Protein AF-A0A7S2MKM7-F1 (afdb_monomer)

Solvent-accessible surface area (backbone atoms only — not comparable to full-atom values): 9124 Å² total; per-residue (Å²): 109,72,64,60,54,52,49,50,37,38,76,69,66,76,41,66,64,67,68,48,38,73,75,37,59,89,78,44,53,74,66,56,50,52,48,50,50,25,52,52,50,45,51,54,51,32,54,49,52,59,53,33,70,77,66,75,61,77,85,50,57,70,60,53,52,56,62,46,50,59,31,50,52,50,42,52,76,40,31,91,74,53,57,64,70,62,51,48,54,51,31,52,69,62,67,36,54,72,58,46,46,52,38,27,55,50,30,28,39,67,72,37,76,79,49,60,54,76,48,98,66,68,89,83,38,64,67,44,51,50,39,37,52,58,33,45,60,31,49,51,56,45,50,52,53,52,52,54,51,51,54,52,49,54,65,73,51,57,87,82,125

Organism: NCBI:txid1333877

Nearest PDB structures (foldseek):
  9hcj-assembly1_D0  TM=7.269E-01  e=2.152E-04  Dictyostelium discoideum
  7wkk-assembly1_F  TM=7.994E-01  e=1.399E-02  Xenopus laevis
  7wkk-assembly1_m  TM=6.907E-01  e=6.519E-03  Xenopus laevis
  7wkk-assembly1_f  TM=7.499E-01  e=1.085E-02  Xenopus laevis
  7wkk-assembly1_d  TM=6.923E-01  e=6.124E-02  Xenopus laevis

Foldseek 3Di:
DVLVVVLVCLLVVVDDLVVCCVVCVPSDDPLNSLLSVLSVLLVVLLVVVVVCVVVVDPPCLVVSVVSNVVSLVSCLVVLVPDDLVSVLVSCVSNVVLVSNLVSLVSNLCVLPVPPLLVDDDDPPDPSSVVSVVSSVVSVVSNVVSVVVVVVVVPVVPDPDD

InterPro domains:
  IPR007187 Nucleoporin, Nup133/Nup155-like, C-terminal [PF03177] (8-153)
  IPR042533 Nucleoporin, Nup155-like, C-terminal, subdomain 1 [G3DSA:1.25.40.450] (38-157)

Structure (mmCIF, N/CA/C/O backbone):
data_AF-A0A7S2MKM7-F1
#
_entry.id   AF-A0A7S2MKM7-F1
#
loop_
_atom_site.group_PDB
_atom_site.id
_atom_site.type_symbol
_atom_site.label_atom_id
_atom_site.label_alt_id
_atom_site.label_comp_id
_atom_site.label_asym_id
_atom_site.label_entity_id
_atom_site.label_seq_id
_atom_site.pdbx_PDB_ins_code
_atom_site.Cartn_x
_atom_site.Cartn_y
_atom_site.Cartn_z
_atom_site.occupancy
_atom_site.B_iso_or_equiv
_atom_site.auth_seq_id
_atom_site.auth_comp_id
_atom_site.auth_asym_id
_atom_site.auth_atom_id
_atom_site.pdbx_PDB_model_num
ATOM 1 N N . GLU A 1 1 ? 4.280 -23.757 0.698 1.00 64.75 1 GLU A N 1
ATOM 2 C CA . GLU A 1 1 ? 2.884 -23.712 1.193 1.00 64.75 1 GLU A CA 1
ATOM 3 C C . GLU A 1 1 ? 2.775 -23.264 2.651 1.00 64.75 1 GLU A C 1
ATOM 5 O O . GLU A 1 1 ? 2.222 -22.198 2.879 1.00 64.75 1 GLU A O 1
ATOM 10 N N . ALA A 1 2 ? 3.377 -23.961 3.626 1.00 72.06 2 ALA A N 1
ATOM 11 C CA . ALA A 1 2 ? 3.274 -23.609 5.057 1.00 72.06 2 ALA A CA 1
ATOM 12 C C . ALA A 1 2 ? 3.630 -22.144 5.406 1.00 72.06 2 ALA A C 1
ATOM 14 O O . ALA A 1 2 ? 2.951 -21.515 6.214 1.00 72.06 2 ALA A O 1
ATOM 15 N N . ARG A 1 3 ? 4.654 -21.564 4.758 1.00 70.56 3 ARG A N 1
ATOM 16 C CA . ARG A 1 3 ? 5.029 -20.148 4.945 1.00 70.56 3 ARG A CA 1
ATOM 17 C C . ARG A 1 3 ? 3.925 -19.181 4.500 1.00 70.56 3 ARG A C 1
ATOM 19 O O . ARG A 1 3 ? 3.683 -18.200 5.189 1.00 70.56 3 ARG A O 1
ATOM 26 N N . GLY A 1 4 ? 3.255 -19.469 3.383 1.00 73.06 4 GLY A N 1
ATOM 27 C CA . GLY A 1 4 ? 2.164 -18.635 2.869 1.00 73.06 4 GLY A CA 1
ATOM 28 C C . GLY A 1 4 ? 0.939 -18.677 3.782 1.00 73.06 4 GLY A C 1
ATOM 29 O O . GLY A 1 4 ? 0.383 -17.633 4.107 1.00 73.06 4 GLY A O 1
ATOM 30 N N . VAL A 1 5 ? 0.591 -19.865 4.287 1.00 79.44 5 VAL A N 1
ATOM 31 C CA . VAL A 1 5 ? -0.497 -20.036 5.264 1.00 79.44 5 VAL A CA 1
ATOM 32 C C . VAL A 1 5 ? -0.197 -19.279 6.558 1.00 79.44 5 VAL A C 1
ATOM 34 O O . VAL A 1 5 ? -1.041 -18.535 7.046 1.00 79.44 5 VAL A O 1
ATOM 37 N N . LEU A 1 6 ? 1.021 -19.394 7.098 1.00 74.56 6 LEU A N 1
ATOM 38 C CA . LEU A 1 6 ? 1.391 -18.654 8.306 1.00 74.56 6 LEU A CA 1
ATOM 39 C C . LEU A 1 6 ? 1.379 -17.135 8.083 1.00 74.56 6 LEU A C 1
ATOM 41 O O . LEU A 1 6 ? 0.913 -16.409 8.954 1.00 74.56 6 LEU A O 1
ATOM 45 N N . GLN A 1 7 ? 1.818 -16.648 6.917 1.00 72.50 7 GLN A N 1
ATOM 46 C CA . GLN A 1 7 ? 1.705 -15.226 6.570 1.00 72.50 7 GLN A CA 1
ATOM 47 C C . GLN A 1 7 ? 0.246 -14.761 6.536 1.00 72.50 7 GLN A C 1
ATOM 49 O O . GLN A 1 7 ? -0.054 -13.693 7.059 1.00 72.50 7 GLN A O 1
ATOM 54 N N . GLN A 1 8 ? -0.670 -15.556 5.977 1.00 75.38 8 GLN A N 1
ATOM 55 C CA . GLN A 1 8 ? -2.101 -15.238 5.987 1.00 75.38 8 GLN A CA 1
ATOM 56 C C . GLN A 1 8 ? -2.676 -15.212 7.409 1.00 75.38 8 GLN A C 1
ATOM 58 O O . GLN A 1 8 ? -3.386 -14.273 7.761 1.00 75.38 8 GLN A O 1
ATOM 63 N N . LEU A 1 9 ? -2.321 -16.186 8.252 1.00 78.19 9 LEU A N 1
ATOM 64 C CA . LEU A 1 9 ? -2.764 -16.235 9.650 1.00 78.19 9 LEU A CA 1
ATOM 65 C C . LEU A 1 9 ? -2.236 -15.052 10.474 1.00 78.19 9 LEU A C 1
ATOM 67 O O . LEU A 1 9 ? -2.956 -14.515 11.313 1.00 78.19 9 LEU A O 1
ATOM 71 N N . MET A 1 10 ? -1.002 -14.616 10.215 1.00 74.56 10 MET A N 1
ATOM 72 C CA . MET A 1 10 ? -0.434 -13.415 10.830 1.00 74.56 10 MET A CA 1
ATOM 73 C C . MET A 1 10 ? -1.148 -12.150 10.350 1.00 74.56 10 MET A C 1
ATOM 75 O O . MET A 1 10 ? -1.560 -11.334 11.170 1.00 74.56 10 MET A O 1
ATOM 79 N N . ARG A 1 11 ? -1.364 -11.995 9.036 1.00 68.81 11 ARG A N 1
ATOM 80 C CA . ARG A 1 11 ? -2.117 -10.861 8.466 1.00 68.81 11 ARG A CA 1
ATOM 81 C C . ARG A 1 11 ? -3.533 -10.766 9.042 1.00 68.81 11 ARG A C 1
ATOM 83 O O . ARG A 1 11 ? -3.997 -9.659 9.312 1.00 68.81 11 ARG A O 1
ATOM 90 N N . GLY A 1 12 ? -4.172 -11.914 9.279 1.00 69.31 12 GLY A N 1
ATOM 91 C CA . GLY A 1 12 ? -5.483 -12.031 9.919 1.00 69.31 12 GLY A CA 1
ATOM 92 C C . GLY A 1 12 ? -5.485 -11.870 11.444 1.00 69.31 12 GLY A C 1
ATOM 93 O O . GLY A 1 12 ? -6.540 -12.004 12.051 1.00 69.31 12 GLY A O 1
ATOM 94 N N . GLY A 1 13 ? -4.334 -11.619 12.082 1.00 68.19 13 GLY A N 1
ATOM 95 C CA . GLY A 1 13 ? -4.236 -11.431 13.535 1.00 68.19 13 GLY A CA 1
ATOM 96 C C . GLY A 1 13 ? -4.476 -12.699 14.364 1.00 68.19 13 GLY A C 1
ATOM 97 O O . GLY A 1 13 ? -4.623 -12.616 15.580 1.00 68.19 13 GLY A O 1
ATOM 98 N N . VAL A 1 14 ? -4.500 -13.877 13.732 1.00 77.06 14 VAL A N 1
ATOM 99 C CA . VAL A 1 14 ? -4.733 -15.171 14.401 1.00 77.06 14 VAL A CA 1
ATOM 100 C C . VAL A 1 14 ? -3.503 -15.604 15.201 1.00 77.06 14 VAL A C 1
ATOM 102 O O . VAL A 1 14 ? -3.614 -16.309 16.203 1.00 77.06 14 VAL A O 1
ATOM 105 N N . VAL A 1 15 ? -2.312 -15.181 14.767 1.00 75.12 15 VAL A N 1
ATOM 106 C CA . VAL A 1 15 ? -1.040 -15.539 15.399 1.00 75.12 15 VAL A CA 1
ATOM 107 C C . VAL A 1 15 ? -0.228 -14.284 15.687 1.00 75.12 15 VAL A C 1
ATOM 109 O O . VAL A 1 15 ? 0.064 -13.506 14.782 1.00 75.12 15 VAL A O 1
ATOM 112 N N . ALA A 1 16 ? 0.195 -14.122 16.943 1.00 75.19 16 ALA A N 1
ATOM 113 C CA . ALA A 1 16 ? 1.054 -13.018 17.352 1.00 75.19 16 ALA A CA 1
ATOM 114 C C . ALA A 1 16 ? 2.438 -13.115 16.682 1.00 75.19 16 ALA A C 1
ATOM 116 O O . ALA A 1 16 ? 3.146 -14.122 16.813 1.00 75.19 16 ALA A O 1
ATOM 117 N N . CYS A 1 17 ? 2.838 -12.047 15.990 1.00 75.75 17 CYS A N 1
ATOM 118 C CA . CYS A 1 17 ? 4.012 -12.048 15.124 1.00 75.75 17 CYS A CA 1
ATOM 119 C C . CYS A 1 17 ? 5.343 -12.217 15.884 1.00 75.75 17 CYS A C 1
ATOM 121 O O . CYS A 1 17 ? 6.183 -13.029 15.490 1.00 75.75 17 CYS A O 1
ATOM 123 N N . GLN A 1 18 ? 5.522 -11.523 17.015 1.00 79.00 18 GLN A N 1
ATOM 124 C CA . GLN A 1 18 ? 6.742 -11.617 17.832 1.00 79.00 18 GLN A CA 1
ATOM 125 C C . GLN A 1 18 ? 6.976 -13.022 18.428 1.00 79.00 18 GLN A C 1
ATOM 127 O O . GLN A 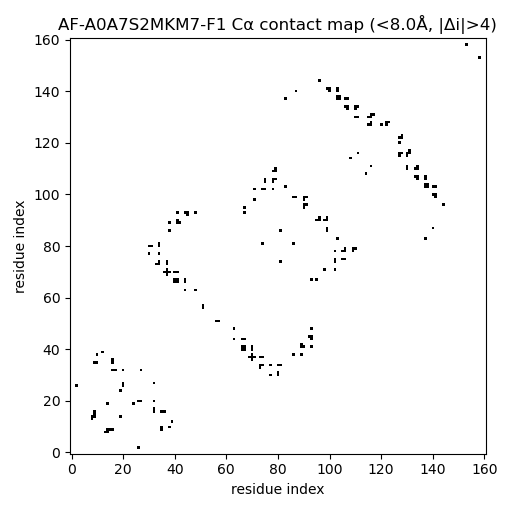1 18 ? 8.062 -13.573 18.221 1.00 79.00 18 GLN A O 1
ATOM 132 N N . PRO A 1 19 ? 5.999 -13.650 19.118 1.00 80.81 19 PRO A N 1
ATOM 133 C CA . PRO A 1 19 ? 6.164 -15.008 19.637 1.00 80.81 19 PRO A CA 1
ATOM 134 C C . PRO A 1 19 ? 6.433 -16.049 18.547 1.00 80.81 19 PRO A C 1
ATOM 136 O O . PRO A 1 19 ? 7.212 -16.978 18.766 1.00 80.81 19 PRO A O 1
ATOM 139 N N . LEU A 1 20 ? 5.813 -15.899 17.372 1.00 78.25 20 LEU A N 1
ATOM 140 C CA . LEU A 1 20 ? 6.028 -16.813 16.253 1.00 78.25 20 LEU A CA 1
ATOM 141 C C . LEU A 1 20 ? 7.441 -16.678 15.679 1.00 78.25 20 LEU A C 1
ATOM 143 O O . LEU A 1 20 ? 8.110 -17.688 15.474 1.00 78.25 20 LEU A O 1
ATOM 147 N N . HIS A 1 21 ? 7.928 -15.451 15.477 1.00 81.06 21 HIS A N 1
ATOM 148 C CA . HIS A 1 21 ? 9.302 -15.217 15.029 1.00 81.06 21 HIS A CA 1
ATOM 149 C C . HIS A 1 21 ? 10.327 -15.743 16.047 1.00 81.06 21 HIS A C 1
ATOM 151 O O . HIS A 1 21 ? 11.300 -16.384 15.657 1.00 81.06 21 HIS A O 1
ATOM 157 N N . ALA A 1 22 ? 10.090 -15.550 17.351 1.00 80.88 22 ALA A N 1
ATOM 158 C CA . ALA A 1 22 ? 10.967 -16.065 18.405 1.00 80.88 22 ALA A CA 1
ATOM 159 C C . ALA A 1 22 ? 11.065 -17.602 18.400 1.00 80.88 22 ALA A C 1
ATOM 161 O O . ALA A 1 22 ? 12.141 -18.155 18.621 1.00 80.88 22 ALA A O 1
ATOM 162 N N . LYS A 1 23 ? 9.957 -18.300 18.114 1.00 81.19 23 LYS A N 1
ATOM 163 C CA . LYS A 1 23 ? 9.917 -19.770 18.036 1.00 81.19 23 LYS A CA 1
ATOM 164 C C . LYS A 1 23 ? 10.391 -20.317 16.688 1.00 81.19 23 LYS A C 1
ATOM 166 O O . LYS A 1 23 ? 10.851 -21.455 16.619 1.00 81.19 23 LYS A O 1
ATOM 171 N N . CYS A 1 24 ? 10.269 -19.540 15.614 1.00 77.00 24 CYS A N 1
ATOM 172 C CA . CYS A 1 24 ? 10.551 -19.985 14.251 1.00 77.00 24 CYS A CA 1
ATOM 173 C C . CYS A 1 24 ? 11.320 -18.931 13.423 1.00 77.00 24 CYS A C 1
ATOM 175 O O . CYS A 1 24 ? 10.835 -18.508 12.368 1.00 77.00 24 CYS A O 1
ATOM 177 N N . PRO A 1 25 ? 12.555 -18.557 13.813 1.00 76.31 25 PRO A N 1
ATOM 178 C CA . PRO A 1 25 ? 13.312 -17.475 13.166 1.00 76.31 25 PRO A CA 1
ATOM 179 C C . PRO A 1 25 ? 13.757 -17.798 11.730 1.00 76.31 25 PRO A C 1
ATOM 181 O O . PRO A 1 25 ? 14.176 -16.920 10.989 1.00 76.31 25 PRO A O 1
ATOM 184 N N . ARG A 1 26 ? 13.678 -19.067 11.308 1.00 80.12 26 ARG A N 1
ATOM 185 C CA . ARG A 1 26 ? 13.988 -19.480 9.927 1.00 80.12 26 ARG A CA 1
ATOM 186 C C . ARG A 1 26 ? 12.811 -19.298 8.963 1.00 80.12 26 ARG A C 1
ATOM 188 O O . ARG A 1 26 ? 13.020 -19.336 7.755 1.00 80.12 26 ARG A O 1
ATOM 195 N N . LEU A 1 27 ? 11.586 -19.139 9.473 1.00 75.50 27 LEU A N 1
ATOM 196 C CA . LEU A 1 27 ? 10.381 -19.002 8.642 1.00 75.50 27 LEU A CA 1
ATOM 197 C C . LEU A 1 27 ? 10.124 -17.552 8.211 1.00 75.50 27 LEU A C 1
ATOM 199 O O . LEU A 1 27 ? 9.527 -17.323 7.155 1.00 75.50 27 LEU A O 1
ATOM 203 N N . PHE A 1 28 ? 10.603 -16.590 9.000 1.00 77.31 28 PHE A N 1
ATOM 204 C CA . PHE A 1 28 ? 10.389 -15.161 8.800 1.00 77.31 28 PHE A CA 1
ATOM 205 C C . PHE A 1 28 ? 11.700 -14.408 8.967 1.00 77.31 28 PHE A C 1
ATOM 207 O O . PHE A 1 28 ? 12.440 -14.654 9.912 1.00 77.31 28 PHE A O 1
ATOM 214 N N . SER A 1 29 ? 11.980 -13.485 8.052 1.00 84.88 29 SER A N 1
ATOM 215 C CA . SER A 1 29 ? 13.095 -12.554 8.208 1.00 84.88 29 SER A CA 1
ATOM 216 C C . SE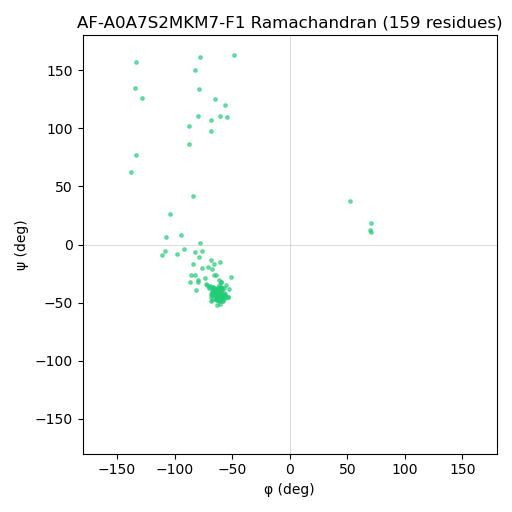R A 1 29 ? 12.735 -11.427 9.182 1.00 84.88 29 SER A C 1
ATOM 218 O O . SER A 1 29 ? 11.558 -11.135 9.391 1.00 84.88 29 SER A O 1
ATOM 220 N N . ALA A 1 30 ? 13.744 -10.730 9.715 1.00 87.12 30 ALA A N 1
ATOM 221 C CA . ALA A 1 30 ? 13.528 -9.528 10.527 1.00 87.12 30 ALA A CA 1
ATOM 222 C C . ALA A 1 30 ? 12.691 -8.467 9.785 1.00 87.12 30 ALA A C 1
ATOM 224 O O . ALA A 1 30 ? 11.845 -7.811 10.382 1.00 87.12 30 ALA A O 1
ATOM 225 N N . VAL A 1 31 ? 12.856 -8.365 8.462 1.00 89.75 31 VAL A N 1
ATOM 226 C CA . VAL A 1 31 ? 12.049 -7.470 7.621 1.00 89.75 31 VAL A CA 1
ATOM 227 C C . VAL A 1 31 ? 10.580 -7.902 7.572 1.00 89.75 31 VAL A C 1
ATOM 229 O O . VAL A 1 31 ? 9.700 -7.050 7.646 1.00 89.75 31 VAL A O 1
ATOM 232 N N . ASP A 1 32 ? 10.300 -9.208 7.490 1.00 85.88 32 ASP A N 1
ATOM 233 C CA . ASP A 1 32 ? 8.920 -9.718 7.504 1.00 85.88 32 ASP A CA 1
ATOM 234 C C . ASP A 1 32 ? 8.228 -9.373 8.837 1.00 85.88 32 ASP A C 1
ATOM 236 O O . ASP A 1 32 ? 7.058 -8.994 8.849 1.00 85.88 32 ASP A O 1
ATOM 240 N N . LEU A 1 33 ? 8.969 -9.452 9.950 1.00 87.50 33 LEU A N 1
ATOM 241 C CA . LEU A 1 33 ? 8.505 -9.049 11.281 1.00 87.50 33 LEU A CA 1
ATOM 242 C C . LEU A 1 33 ? 8.226 -7.538 11.357 1.00 87.50 33 LEU A C 1
ATOM 244 O O . LEU A 1 33 ? 7.166 -7.147 11.836 1.00 87.50 33 LEU A O 1
ATOM 248 N N . GLU A 1 34 ? 9.133 -6.689 10.869 1.00 92.00 34 GLU A N 1
ATOM 249 C CA . GLU A 1 34 ? 8.950 -5.229 10.876 1.00 92.00 34 GLU A CA 1
ATOM 250 C C . GLU A 1 34 ? 7.747 -4.783 10.029 1.00 92.00 34 GLU A C 1
ATOM 252 O O . GLU A 1 34 ? 6.964 -3.934 10.460 1.00 92.00 34 GLU A O 1
ATOM 257 N N . VAL A 1 35 ? 7.565 -5.371 8.841 1.00 91.94 35 VAL A N 1
ATOM 258 C CA . VAL A 1 35 ? 6.407 -5.088 7.975 1.00 91.94 35 VAL A CA 1
ATOM 259 C C . VAL A 1 35 ? 5.108 -5.520 8.656 1.00 91.94 35 VAL A C 1
ATOM 261 O O . VAL A 1 35 ? 4.140 -4.760 8.675 1.00 91.94 35 VAL A O 1
ATOM 264 N N . GLN A 1 36 ? 5.087 -6.705 9.267 1.00 88.81 36 GLN A N 1
ATOM 265 C CA . GLN A 1 36 ? 3.907 -7.187 9.979 1.00 88.81 36 GLN A CA 1
ATOM 266 C C . GLN A 1 36 ? 3.566 -6.309 11.194 1.00 88.81 36 GLN A C 1
ATOM 268 O O . GLN A 1 36 ? 2.404 -5.965 11.392 1.00 88.81 36 GLN A O 1
ATOM 273 N N . GLN A 1 37 ? 4.563 -5.877 11.969 1.00 90.44 37 GLN A N 1
ATOM 274 C CA . GLN A 1 37 ? 4.360 -4.946 13.085 1.00 90.44 37 GLN A CA 1
ATOM 275 C C . GLN A 1 37 ? 3.803 -3.596 12.616 1.00 90.44 37 GLN A C 1
ATOM 277 O O . GLN A 1 37 ? 2.947 -3.015 13.283 1.00 90.44 37 GLN A O 1
ATOM 282 N N . ALA A 1 38 ? 4.241 -3.098 11.454 1.00 93.62 38 ALA A N 1
ATOM 283 C CA . ALA A 1 38 ? 3.664 -1.894 10.863 1.00 93.62 38 ALA A CA 1
ATOM 284 C C . ALA A 1 38 ? 2.173 -2.091 10.529 1.00 93.62 38 ALA A C 1
ATOM 286 O O . ALA A 1 38 ? 1.354 -1.218 10.817 1.00 93.62 38 ALA A O 1
ATOM 287 N N . TYR A 1 39 ? 1.793 -3.250 9.989 1.00 92.69 39 TYR A N 1
ATOM 288 C CA . TYR A 1 39 ? 0.391 -3.580 9.723 1.00 92.69 39 TYR A CA 1
ATOM 289 C C . TYR A 1 39 ? -0.461 -3.731 10.985 1.00 92.69 39 TYR A C 1
ATOM 291 O O . TYR A 1 39 ? -1.609 -3.279 10.988 1.00 92.69 39 TYR A O 1
ATOM 299 N N . GLU A 1 40 ? 0.078 -4.323 12.049 1.00 90.12 40 GLU A N 1
ATOM 300 C CA . GLU A 1 40 ? -0.583 -4.415 13.358 1.00 90.12 40 GLU A CA 1
ATOM 301 C C . GLU A 1 40 ? -0.802 -3.023 13.970 1.00 90.12 40 GLU A C 1
ATOM 303 O O . GLU A 1 40 ? -1.891 -2.722 14.458 1.00 90.12 40 GLU A O 1
ATOM 308 N N . ALA A 1 41 ? 0.189 -2.134 13.867 1.00 91.25 41 ALA A N 1
ATOM 309 C CA . ALA A 1 41 ? 0.062 -0.754 14.321 1.00 91.25 41 ALA A CA 1
ATOM 310 C C . ALA A 1 41 ? -1.017 0.022 13.542 1.00 91.25 41 ALA A C 1
ATOM 312 O O . ALA A 1 41 ? -1.814 0.734 14.151 1.00 91.25 41 ALA A O 1
ATOM 313 N N . LEU A 1 42 ? -1.101 -0.149 12.215 1.00 92.38 42 LEU A N 1
ATOM 314 C CA . LEU A 1 42 ? -2.179 0.445 11.410 1.00 92.38 42 LEU A CA 1
ATOM 315 C C . LEU A 1 42 ? -3.562 -0.098 11.807 1.00 92.38 42 LEU A C 1
ATOM 317 O O . LEU A 1 42 ? -4.508 0.679 11.901 1.00 92.38 42 LEU A O 1
ATOM 321 N N . ALA A 1 43 ? -3.678 -1.396 12.103 1.00 90.81 43 ALA A N 1
ATOM 322 C CA . ALA A 1 43 ? -4.930 -1.983 12.583 1.00 90.81 43 ALA A CA 1
ATOM 323 C C . ALA A 1 43 ? -5.351 -1.418 13.955 1.00 90.81 43 ALA A C 1
ATOM 325 O O . ALA A 1 43 ? -6.525 -1.127 14.171 1.00 90.81 43 ALA A O 1
ATOM 326 N N . ALA A 1 44 ? -4.400 -1.188 14.867 1.00 89.19 44 ALA A N 1
ATOM 327 C CA . ALA A 1 44 ? -4.674 -0.555 16.159 1.00 89.19 44 ALA A CA 1
ATOM 328 C C . ALA A 1 44 ? -5.141 0.907 16.015 1.00 89.19 44 ALA A C 1
ATOM 330 O O . ALA A 1 44 ? -6.042 1.354 16.732 1.00 89.19 44 ALA A O 1
ATOM 331 N N . VAL A 1 45 ? -4.562 1.651 15.065 1.00 90.56 45 VAL A N 1
ATOM 332 C CA . VAL A 1 45 ? -5.024 3.004 14.716 1.00 90.56 45 VAL A CA 1
ATOM 333 C C . VAL A 1 45 ? -6.443 2.965 14.156 1.00 90.56 45 VAL A C 1
ATOM 335 O O . VAL A 1 45 ? -7.276 3.763 14.580 1.00 90.56 45 VAL A O 1
ATOM 338 N N . GLN A 1 46 ? -6.740 2.027 13.254 1.00 90.31 46 GLN A N 1
ATOM 339 C CA . GLN A 1 46 ? -8.084 1.851 12.704 1.00 90.31 46 GLN A CA 1
ATOM 340 C C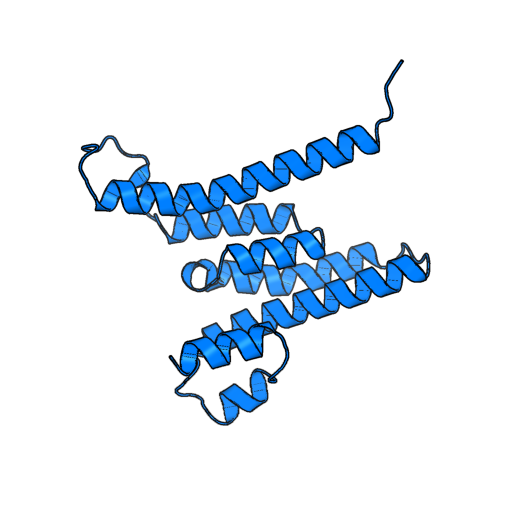 . GLN A 1 46 ? -9.109 1.563 13.809 1.00 90.31 46 GLN A C 1
ATOM 342 O O . GLN A 1 46 ? -10.115 2.258 13.900 1.00 90.31 46 GLN A O 1
ATOM 347 N N . ALA A 1 47 ? -8.814 0.626 14.714 1.00 88.56 47 ALA A N 1
ATOM 348 C CA . ALA A 1 47 ? -9.694 0.319 15.842 1.00 88.56 47 ALA A CA 1
ATOM 349 C C . ALA A 1 47 ? -9.931 1.541 16.753 1.00 88.56 47 ALA A C 1
ATOM 351 O O . ALA A 1 47 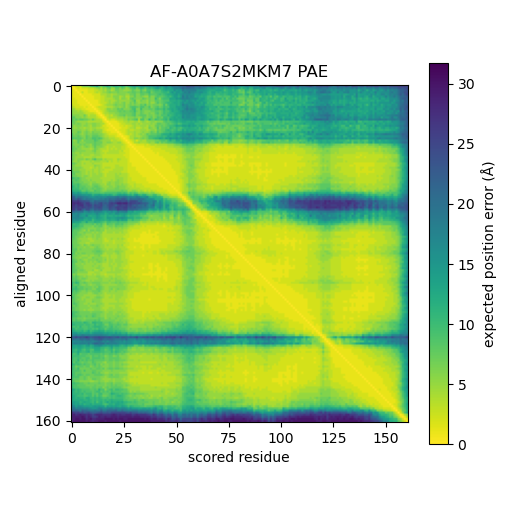? -11.040 1.752 17.244 1.00 88.56 47 ALA A O 1
ATOM 352 N N . SER A 1 48 ? -8.906 2.379 16.943 1.00 87.31 48 SER A N 1
ATOM 353 C CA . SER A 1 48 ? -9.021 3.629 17.706 1.00 87.31 48 SER A CA 1
ATOM 354 C C . SER A 1 48 ? -9.906 4.662 16.995 1.00 87.31 48 SER A C 1
ATOM 356 O O . SER A 1 48 ? -10.710 5.328 17.644 1.00 87.31 48 SER A O 1
ATOM 358 N N . LEU A 1 49 ? -9.792 4.783 15.667 1.00 85.31 49 LEU A N 1
ATOM 359 C CA . LEU A 1 49 ? -10.650 5.646 14.845 1.00 85.31 49 LEU A CA 1
ATOM 360 C C . LEU A 1 49 ? -12.115 5.203 14.898 1.00 85.31 49 LEU A C 1
ATOM 362 O O . LEU A 1 49 ? -13.002 6.040 15.065 1.00 85.31 49 LEU A O 1
ATOM 366 N N . ASP A 1 50 ? -12.368 3.900 14.790 1.00 85.69 50 ASP A N 1
ATOM 367 C CA . ASP A 1 50 ? -13.719 3.341 14.837 1.00 85.69 50 ASP A CA 1
ATOM 368 C C . ASP A 1 50 ? -14.362 3.547 16.218 1.00 85.69 50 ASP A C 1
ATOM 370 O O . ASP A 1 50 ? -15.523 3.950 16.305 1.00 85.69 50 ASP A O 1
ATOM 374 N N . ALA A 1 51 ? -13.590 3.394 17.300 1.00 83.44 51 ALA A N 1
ATOM 375 C CA . ALA A 1 51 ? -14.044 3.716 18.653 1.00 83.44 51 ALA A CA 1
ATOM 376 C C . ALA A 1 51 ? -14.335 5.221 18.837 1.00 83.44 51 ALA A C 1
ATOM 378 O O . ALA A 1 51 ? -15.352 5.593 19.428 1.00 83.44 51 ALA A O 1
ATOM 379 N N . ALA A 1 52 ? -13.484 6.102 18.299 1.00 78.56 52 ALA A N 1
ATOM 380 C CA . ALA A 1 52 ? -13.652 7.553 18.405 1.00 78.56 52 ALA A CA 1
ATOM 381 C C . ALA A 1 52 ? -14.885 8.067 17.640 1.00 78.56 52 ALA A C 1
ATOM 383 O O . ALA A 1 52 ? -15.586 8.956 18.132 1.00 78.56 52 ALA A O 1
ATOM 384 N N . ARG A 1 53 ? -15.202 7.474 16.478 1.00 73.19 53 ARG A N 1
ATOM 385 C CA . ARG A 1 53 ? -16.419 7.782 15.702 1.00 73.19 53 ARG A CA 1
ATOM 386 C C . ARG A 1 53 ? -17.703 7.518 16.491 1.00 73.19 53 ARG A C 1
ATOM 388 O O . ARG A 1 53 ? -18.668 8.255 16.318 1.00 73.19 53 ARG A O 1
ATOM 395 N N . GLY A 1 54 ? -17.702 6.528 17.384 1.00 65.56 54 GLY A N 1
ATOM 396 C CA . GLY A 1 54 ? -18.823 6.255 18.289 1.00 65.56 54 GLY A CA 1
ATOM 397 C C . GLY A 1 54 ? -18.938 7.224 19.473 1.00 65.56 54 GLY A C 1
ATOM 398 O O . GLY A 1 54 ? -20.010 7.336 20.059 1.00 65.56 54 GLY A O 1
ATOM 399 N N . SER A 1 55 ? -17.860 7.936 19.823 1.00 66.94 55 SER A N 1
ATOM 400 C CA . SER A 1 55 ? -17.777 8.772 21.033 1.00 66.94 55 SER A CA 1
ATOM 401 C C . SER A 1 55 ? -17.788 10.288 20.768 1.00 66.94 55 SER A C 1
ATOM 403 O O . SER A 1 55 ? -17.792 11.061 21.725 1.00 66.94 55 SER A O 1
ATOM 405 N N . GLY A 1 56 ? -17.761 10.741 19.508 1.00 57.22 56 GLY A N 1
ATOM 406 C CA . GLY A 1 56 ? -17.846 12.167 19.144 1.00 57.22 56 GLY A CA 1
ATOM 407 C C . GLY A 1 56 ? -16.615 13.026 19.487 1.00 57.22 56 GLY A C 1
ATOM 408 O O . GLY A 1 56 ? -16.677 14.251 19.385 1.00 57.22 56 GLY A O 1
ATOM 409 N N . ALA A 1 57 ? -15.489 12.424 19.882 1.00 58.56 57 ALA A N 1
ATOM 410 C CA . ALA A 1 57 ? -14.277 13.145 20.272 1.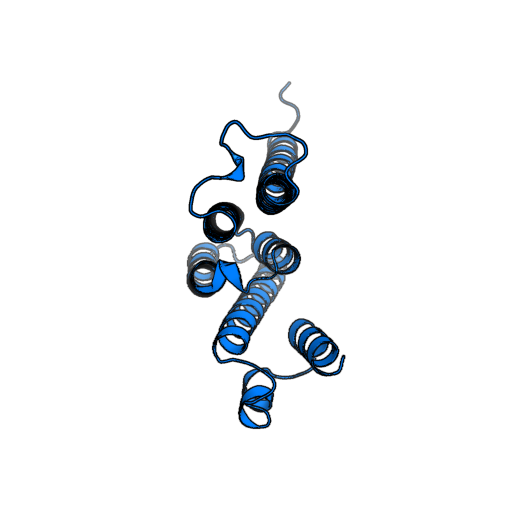00 58.56 57 ALA A CA 1
ATOM 411 C C . ALA A 1 57 ? -13.378 13.453 19.054 1.00 58.56 57 ALA A C 1
ATOM 413 O O . ALA A 1 57 ? -12.643 12.597 18.567 1.00 58.56 57 ALA A O 1
ATOM 414 N N . PHE A 1 58 ? -13.416 14.697 18.565 1.00 56.19 58 PHE A N 1
ATOM 415 C CA . PHE A 1 58 ? -12.627 15.173 17.412 1.00 56.19 58 PHE A CA 1
ATOM 416 C C . PHE A 1 58 ? -11.148 15.495 17.728 1.00 56.19 58 PHE A C 1
ATOM 418 O O . PHE A 1 58 ? -10.351 15.717 16.815 1.00 56.19 58 PHE A O 1
ATOM 425 N N . SER A 1 59 ? -10.752 15.529 19.004 1.00 55.56 59 SER A N 1
ATOM 426 C CA . SER A 1 59 ? -9.436 16.007 19.465 1.00 55.56 59 SER A CA 1
ATOM 427 C C . SER A 1 59 ? -8.261 15.038 19.242 1.00 55.56 59 SER A C 1
ATOM 429 O O . SER A 1 59 ? -7.114 15.432 19.443 1.00 55.56 59 SER A O 1
ATOM 431 N N . ASP A 1 60 ? -8.495 13.809 18.771 1.00 64.06 60 ASP A N 1
ATOM 432 C CA . ASP A 1 60 ? -7.445 12.783 18.608 1.00 64.06 60 ASP A CA 1
ATOM 433 C C . ASP A 1 60 ? -6.772 12.762 17.214 1.00 64.06 60 ASP A C 1
ATOM 435 O O . ASP A 1 60 ? -5.799 12.042 17.000 1.00 64.06 60 ASP A O 1
ATOM 439 N N . LEU A 1 61 ? -7.215 13.579 16.252 1.00 64.75 61 LEU A N 1
ATOM 440 C CA . LEU A 1 61 ? -6.778 13.500 14.844 1.00 64.75 61 LEU A CA 1
ATOM 441 C C . LEU A 1 61 ? -5.267 13.728 14.629 1.00 64.75 61 LEU A C 1
ATOM 443 O O . LEU A 1 61 ? -4.629 13.014 13.852 1.00 64.75 61 LEU A O 1
ATOM 447 N N . ALA A 1 62 ? -4.661 14.682 15.344 1.00 67.56 62 ALA A N 1
ATOM 448 C CA . ALA A 1 62 ? -3.221 14.954 15.244 1.00 67.56 62 ALA A CA 1
ATOM 449 C C . ALA A 1 62 ? -2.369 13.823 15.852 1.00 67.56 62 ALA A C 1
ATOM 451 O O . ALA A 1 62 ? -1.332 13.444 15.301 1.00 67.56 62 ALA A O 1
ATOM 452 N N . ARG A 1 63 ? -2.834 13.239 16.962 1.00 71.88 63 ARG A N 1
ATOM 453 C CA . ARG A 1 63 ? -2.189 12.100 17.623 1.00 71.88 63 ARG A CA 1
ATOM 454 C C . ARG A 1 63 ? -2.293 10.841 16.765 1.00 71.88 63 ARG A C 1
ATOM 456 O O . ARG A 1 63 ? -1.297 10.146 16.584 1.00 71.88 63 ARG A O 1
ATOM 463 N N . LEU A 1 64 ? -3.458 10.595 16.172 1.00 73.31 64 LEU A N 1
ATOM 464 C CA . LEU A 1 64 ? -3.680 9.496 15.233 1.00 73.31 64 LEU A CA 1
ATOM 465 C C . LEU A 1 64 ? -2.819 9.648 13.972 1.00 73.31 64 LEU A C 1
ATOM 467 O O . LEU A 1 64 ? -2.204 8.678 13.539 1.00 73.31 64 LEU A O 1
ATOM 471 N N . SER A 1 65 ? -2.661 10.870 13.450 1.00 76.81 65 SER A N 1
ATOM 472 C CA . SER A 1 65 ? -1.734 11.151 12.345 1.00 76.81 65 SER A CA 1
ATOM 473 C C . SER A 1 65 ? -0.294 10.751 12.687 1.00 76.81 65 SER A C 1
ATOM 475 O O . SER A 1 65 ? 0.358 10.064 11.900 1.00 76.81 65 SER A O 1
ATOM 477 N N . HIS A 1 66 ? 0.193 11.083 13.890 1.00 81.31 66 HIS A N 1
ATOM 478 C CA . HIS A 1 66 ? 1.526 10.668 14.340 1.00 81.31 66 HIS A CA 1
ATOM 479 C C . HIS A 1 66 ? 1.661 9.140 14.461 1.00 81.31 66 HIS A C 1
ATOM 481 O O . HIS A 1 66 ? 2.694 8.581 14.085 1.00 81.31 66 HIS A O 1
ATOM 487 N N . LEU A 1 67 ? 0.622 8.448 14.942 1.00 86.50 67 LEU A N 1
ATOM 488 C CA . LEU A 1 67 ? 0.620 6.985 15.063 1.00 86.50 67 LEU A CA 1
ATOM 489 C C . LEU A 1 67 ? 0.702 6.270 13.706 1.00 86.50 67 LEU A C 1
ATOM 491 O O . LEU A 1 67 ? 1.243 5.172 13.640 1.00 86.50 67 LEU A O 1
ATOM 495 N N . VAL A 1 68 ? 0.240 6.901 12.623 1.00 91.31 68 VAL A N 1
ATOM 496 C CA . VAL A 1 68 ? 0.353 6.375 11.251 1.00 91.31 68 VAL A CA 1
ATOM 497 C C . VAL A 1 68 ? 1.743 6.604 10.642 1.00 91.31 68 VAL A C 1
ATOM 499 O O . VAL A 1 68 ? 2.202 5.791 9.837 1.00 91.31 68 VAL A O 1
ATOM 502 N N . GLN A 1 69 ? 2.445 7.680 11.019 1.00 92.00 69 GLN A N 1
ATOM 503 C CA . GLN A 1 69 ? 3.729 8.049 10.400 1.00 92.00 69 GLN A CA 1
ATOM 504 C C . GLN A 1 69 ? 4.809 6.978 10.573 1.00 92.00 69 GLN A C 1
ATOM 506 O O . GLN A 1 69 ? 5.554 6.695 9.635 1.00 92.00 69 GLN A O 1
ATOM 511 N N . GLN A 1 70 ? 4.921 6.387 11.763 1.00 92.50 70 GLN A N 1
ATOM 512 C CA . GLN A 1 70 ? 5.969 5.404 12.028 1.00 92.50 70 GLN A CA 1
ATOM 513 C C . GLN A 1 70 ? 5.759 4.091 11.245 1.00 92.50 70 GLN A C 1
ATOM 515 O O . GLN A 1 70 ? 6.700 3.669 10.570 1.00 92.50 70 GLN A O 1
ATOM 520 N N . PRO A 1 71 ? 4.558 3.477 11.240 1.00 94.25 71 PRO A N 1
ATOM 521 C CA . PRO A 1 71 ? 4.248 2.355 10.355 1.00 94.25 71 PRO A CA 1
ATOM 522 C C . PRO A 1 71 ? 4.516 2.666 8.884 1.00 94.25 71 PRO A C 1
ATOM 524 O O . PRO A 1 71 ? 5.158 1.872 8.200 1.00 94.25 71 PRO A O 1
ATOM 527 N N . LEU A 1 72 ? 4.099 3.843 8.408 1.00 95.62 72 LEU A N 1
ATOM 528 C CA . LEU A 1 72 ? 4.311 4.255 7.023 1.00 95.62 72 LEU A CA 1
ATOM 529 C C . LEU A 1 72 ? 5.802 4.296 6.655 1.00 95.62 72 LEU A C 1
ATOM 531 O O . LEU A 1 72 ? 6.196 3.726 5.641 1.00 95.62 72 LEU A O 1
ATOM 535 N N . ARG A 1 73 ? 6.650 4.895 7.500 1.00 95.75 73 ARG A N 1
ATOM 536 C CA . ARG A 1 73 ? 8.108 4.930 7.280 1.00 95.75 73 ARG A CA 1
ATOM 537 C C . ARG A 1 73 ? 8.720 3.534 7.212 1.00 95.75 73 ARG A C 1
ATOM 539 O O . ARG A 1 73 ? 9.637 3.308 6.421 1.00 95.75 73 ARG A O 1
ATOM 546 N N . THR A 1 74 ? 8.238 2.603 8.034 1.00 96.38 74 THR A N 1
ATOM 547 C CA . THR A 1 74 ? 8.679 1.202 7.996 1.00 96.38 74 THR A CA 1
ATOM 548 C C . THR A 1 74 ? 8.299 0.544 6.669 1.00 96.38 74 THR A C 1
ATOM 550 O O . THR A 1 74 ? 9.149 -0.089 6.043 1.00 96.38 74 THR A O 1
ATOM 553 N N . LEU A 1 75 ? 7.066 0.749 6.192 1.00 97.06 75 LEU A N 1
ATOM 554 C CA . LEU A 1 75 ? 6.617 0.236 4.893 1.00 97.06 75 LEU A CA 1
ATOM 555 C C . LEU A 1 75 ? 7.425 0.838 3.731 1.00 97.06 75 LEU A C 1
ATOM 557 O O . LEU A 1 75 ? 7.869 0.107 2.850 1.00 97.06 75 LEU A O 1
ATOM 561 N N . GLU A 1 76 ? 7.697 2.144 3.745 1.00 96.62 76 GLU A N 1
ATOM 562 C CA . GLU A 1 76 ? 8.512 2.808 2.718 1.00 96.62 76 GLU A CA 1
ATOM 563 C C . GLU A 1 76 ? 9.964 2.315 2.699 1.00 96.62 76 GLU A C 1
ATOM 565 O O . GLU A 1 76 ? 10.552 2.131 1.628 1.00 96.62 76 GLU A O 1
ATOM 570 N N . ARG A 1 77 ? 10.558 2.088 3.878 1.00 96.44 77 ARG A N 1
ATOM 571 C CA . ARG A 1 77 ? 11.911 1.527 4.005 1.00 96.44 77 ARG A CA 1
ATOM 572 C C . ARG A 1 77 ? 11.991 0.140 3.374 1.00 96.44 77 ARG A C 1
ATOM 574 O O . ARG A 1 77 ? 12.973 -0.163 2.701 1.00 96.44 77 ARG A O 1
ATOM 581 N N . HIS A 1 78 ? 10.944 -0.658 3.556 1.00 96.06 78 HIS A N 1
ATOM 582 C CA . HIS A 1 78 ? 10.862 -2.041 3.094 1.00 96.06 78 HIS A CA 1
ATOM 583 C C . HIS A 1 78 ? 9.990 -2.210 1.853 1.00 96.06 78 HIS A C 1
ATOM 585 O O . HIS A 1 78 ? 9.482 -3.299 1.609 1.00 96.06 78 HIS A O 1
ATOM 591 N N . ALA A 1 79 ? 9.852 -1.167 1.031 1.00 95.00 79 ALA A N 1
ATOM 592 C CA . ALA A 1 79 ? 8.952 -1.133 -0.123 1.00 95.00 79 ALA A CA 1
ATOM 593 C C . ALA A 1 79 ? 9.096 -2.333 -1.090 1.00 95.00 79 ALA A C 1
ATOM 595 O O . ALA A 1 79 ? 8.122 -2.735 -1.715 1.00 95.00 79 ALA A O 1
ATOM 596 N N . ALA A 1 80 ? 10.278 -2.956 -1.182 1.00 91.88 80 ALA A N 1
ATOM 597 C CA . ALA A 1 80 ? 10.507 -4.172 -1.980 1.00 91.88 80 ALA A CA 1
ATOM 598 C C . ALA A 1 80 ? 9.788 -5.432 -1.450 1.00 91.88 80 ALA A C 1
ATOM 600 O O . ALA A 1 80 ? 9.649 -6.418 -2.168 1.00 91.88 80 ALA A O 1
ATOM 601 N N . ARG A 1 81 ? 9.411 -5.437 -0.169 1.00 90.62 81 ARG A N 1
ATOM 602 C CA . ARG A 1 81 ? 8.831 -6.571 0.572 1.00 90.62 81 ARG A CA 1
ATOM 603 C C . ARG A 1 81 ? 7.364 -6.352 0.928 1.00 90.62 81 ARG A C 1
ATOM 605 O O . ARG A 1 81 ? 6.715 -7.265 1.429 1.00 90.62 81 ARG A O 1
ATOM 612 N N . VAL A 1 82 ? 6.867 -5.142 0.700 1.00 93.31 82 VAL A N 1
ATOM 613 C CA . VAL A 1 82 ? 5.497 -4.749 1.005 1.00 93.31 82 VAL A CA 1
ATOM 614 C C . VAL A 1 82 ? 4.554 -5.278 -0.070 1.00 93.31 82 VAL A C 1
ATOM 616 O O . VAL A 1 82 ? 4.800 -5.158 -1.269 1.00 93.31 82 VAL A O 1
ATOM 619 N N . ASP A 1 83 ? 3.455 -5.857 0.394 1.00 92.56 83 ASP A N 1
ATOM 620 C CA . ASP A 1 83 ? 2.304 -6.224 -0.421 1.00 92.56 83 ASP A CA 1
ATOM 621 C C . ASP A 1 83 ? 1.469 -4.958 -0.661 1.00 92.56 83 ASP A C 1
ATOM 623 O O . ASP A 1 83 ? 0.919 -4.392 0.287 1.00 92.56 83 ASP A O 1
ATOM 627 N N . LEU A 1 84 ? 1.447 -4.471 -1.906 1.00 94.50 84 LEU A N 1
ATOM 628 C CA . LEU A 1 84 ? 0.810 -3.197 -2.251 1.00 94.50 84 LEU A CA 1
ATOM 629 C C . LEU A 1 84 ? -0.690 -3.211 -1.942 1.00 94.50 84 LEU A C 1
ATOM 631 O O . LEU A 1 84 ? -1.202 -2.230 -1.411 1.00 94.50 84 LEU A O 1
ATOM 635 N N . THR A 1 85 ? -1.377 -4.312 -2.243 1.00 94.31 85 THR A N 1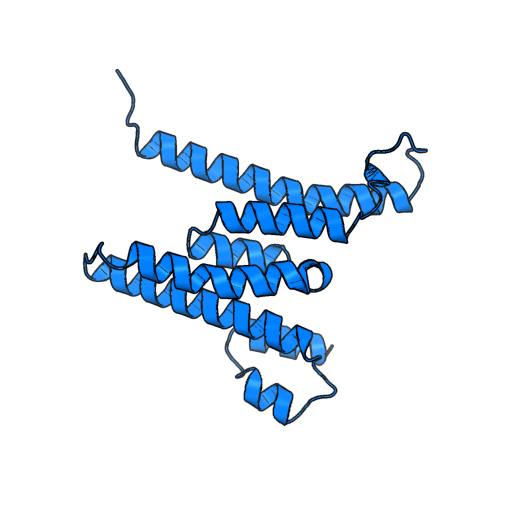
ATOM 636 C CA . THR A 1 85 ? -2.824 -4.450 -2.044 1.00 94.31 85 THR A CA 1
ATOM 637 C C . THR A 1 85 ? -3.175 -4.355 -0.563 1.00 94.31 85 THR A C 1
ATOM 639 O O . THR A 1 85 ? -4.045 -3.575 -0.174 1.00 94.31 85 THR A O 1
ATOM 642 N N . GLU A 1 86 ? -2.447 -5.088 0.282 1.00 92.75 86 GLU A N 1
ATOM 643 C CA . GLU A 1 86 ? -2.634 -5.053 1.735 1.00 92.75 86 GLU A CA 1
ATOM 644 C C . GLU A 1 86 ? -2.316 -3.665 2.314 1.00 92.75 86 GLU A C 1
ATOM 646 O O . GLU A 1 86 ? -3.094 -3.112 3.098 1.00 92.75 86 GLU A O 1
ATOM 651 N N . ALA A 1 87 ? -1.184 -3.074 1.915 1.00 95.00 87 ALA A N 1
ATOM 652 C CA . ALA A 1 87 ? -0.782 -1.752 2.384 1.00 95.00 87 ALA A CA 1
ATOM 653 C C . ALA A 1 87 ? -1.788 -0.672 1.967 1.00 95.00 87 ALA A C 1
ATOM 655 O O . ALA A 1 87 ? -2.126 0.189 2.781 1.00 95.00 87 ALA A O 1
ATOM 656 N N . ALA A 1 88 ? -2.298 -0.738 0.734 1.00 95.75 88 ALA A N 1
ATOM 657 C CA . ALA A 1 88 ? -3.313 0.174 0.228 1.00 95.75 88 ALA A CA 1
ATOM 658 C C . ALA A 1 88 ? -4.606 0.081 1.041 1.00 95.75 88 ALA A C 1
ATOM 660 O O . ALA A 1 88 ? -5.098 1.107 1.510 1.00 95.75 88 ALA A O 1
ATOM 661 N N . ALA A 1 89 ? -5.113 -1.132 1.282 1.00 93.38 89 ALA A N 1
ATOM 662 C CA . ALA A 1 89 ? -6.318 -1.342 2.081 1.00 93.38 89 ALA A CA 1
ATOM 663 C C . ALA A 1 89 ? -6.177 -0.762 3.501 1.00 93.38 89 ALA A C 1
ATOM 665 O O . ALA A 1 89 ? -7.022 0.018 3.943 1.00 93.38 89 ALA A O 1
ATOM 666 N N . ARG A 1 90 ? -5.072 -1.067 4.196 1.00 93.81 90 ARG A N 1
ATOM 667 C CA . ARG A 1 90 ? -4.842 -0.595 5.573 1.00 93.81 90 ARG A CA 1
ATOM 668 C C . ARG A 1 90 ? -4.636 0.912 5.660 1.00 93.81 90 ARG A C 1
ATOM 670 O O . ARG A 1 90 ? -5.190 1.552 6.549 1.00 93.81 90 ARG A O 1
ATOM 677 N N . LEU A 1 91 ? -3.858 1.495 4.748 1.00 94.75 91 LEU A N 1
ATOM 678 C CA . LEU A 1 91 ? -3.606 2.938 4.741 1.00 94.75 91 LEU A CA 1
ATOM 679 C C . LEU A 1 91 ? -4.865 3.732 4.367 1.00 94.75 91 LEU A C 1
ATOM 681 O O . LEU A 1 91 ? -5.099 4.785 4.959 1.00 94.75 91 LEU A O 1
ATOM 685 N N . ARG A 1 92 ? -5.708 3.224 3.456 1.00 92.25 92 ARG A N 1
ATOM 686 C CA . ARG A 1 92 ? -7.025 3.816 3.164 1.00 92.25 92 ARG A CA 1
ATOM 687 C C . ARG A 1 92 ? -7.941 3.782 4.384 1.00 92.25 92 ARG A C 1
ATOM 689 O O . ARG A 1 92 ? -8.550 4.800 4.701 1.00 92.25 92 ARG A O 1
ATOM 696 N N . ALA A 1 93 ? -7.984 2.663 5.108 1.00 90.31 93 ALA A N 1
ATOM 697 C CA . ALA A 1 93 ? -8.840 2.512 6.285 1.00 90.31 93 ALA A CA 1
ATOM 698 C C . ALA A 1 93 ? -8.543 3.539 7.395 1.00 90.31 93 ALA A C 1
ATOM 700 O O . ALA A 1 93 ? -9.459 3.998 8.076 1.00 90.31 93 ALA A O 1
ATOM 701 N N . VAL A 1 94 ? -7.280 3.954 7.537 1.00 90.88 94 VAL A N 1
ATOM 702 C CA . VAL A 1 94 ? -6.867 5.001 8.489 1.00 90.88 94 VAL A CA 1
ATOM 703 C C . VAL A 1 94 ? -6.804 6.409 7.875 1.00 90.88 94 VAL A C 1
ATOM 705 O O . VAL A 1 94 ? -6.304 7.335 8.510 1.00 90.88 94 VAL A O 1
ATOM 708 N N . GLY A 1 95 ? -7.274 6.595 6.635 1.00 88.88 95 GLY A N 1
ATOM 709 C CA . GLY A 1 95 ? -7.293 7.892 5.945 1.00 88.88 95 GLY A CA 1
ATOM 710 C C . GLY A 1 95 ? -5.915 8.424 5.527 1.00 88.88 95 GLY A C 1
ATOM 711 O O . GLY A 1 95 ? -5.756 9.615 5.257 1.00 88.88 95 GLY A O 1
ATOM 712 N N . ALA A 1 96 ? -4.895 7.570 5.452 1.00 91.88 96 ALA A N 1
ATOM 713 C CA . ALA A 1 96 ? -3.511 7.945 5.169 1.00 91.88 96 ALA A CA 1
ATOM 714 C C . ALA A 1 96 ? -3.204 8.080 3.666 1.00 91.88 96 ALA A C 1
ATOM 716 O O . ALA A 1 96 ? -2.140 7.667 3.203 1.00 91.88 96 ALA A O 1
ATOM 717 N N . CYS A 1 97 ? -4.111 8.683 2.892 1.00 91.88 97 CYS A N 1
ATOM 718 C CA . CYS A 1 97 ? -4.040 8.743 1.427 1.00 91.88 97 CYS A CA 1
ATOM 719 C C . CYS A 1 97 ? -2.735 9.369 0.911 1.00 91.88 97 CYS A C 1
ATOM 721 O O . CYS A 1 97 ? -2.087 8.813 0.029 1.00 91.88 97 CYS A O 1
ATOM 723 N N . LYS A 1 98 ? -2.286 10.483 1.508 1.00 91.94 98 LYS A N 1
ATOM 724 C CA . LYS A 1 98 ? -1.005 11.120 1.144 1.00 91.94 98 LYS A CA 1
ATOM 725 C C . LYS A 1 98 ? 0.186 10.177 1.347 1.00 91.94 98 LYS A C 1
ATOM 727 O O . LYS A 1 98 ? 1.087 10.137 0.514 1.00 91.94 98 LYS A O 1
ATOM 732 N N . GLY A 1 99 ? 0.184 9.433 2.452 1.00 93.69 99 GLY A N 1
ATOM 733 C CA . GLY A 1 99 ? 1.222 8.450 2.750 1.00 93.69 99 GLY A CA 1
ATOM 734 C C . GLY A 1 99 ? 1.195 7.276 1.778 1.00 93.69 99 GLY A C 1
ATOM 735 O O . GLY A 1 99 ? 2.235 6.864 1.279 1.00 93.69 99 GLY A O 1
ATOM 736 N N . LEU A 1 100 ? 0.002 6.796 1.428 1.00 95.81 100 LEU A N 1
ATOM 737 C CA . LEU A 1 100 ? -0.161 5.741 0.434 1.00 95.81 100 LEU A CA 1
ATOM 738 C C . LEU A 1 100 ? 0.365 6.159 -0.946 1.00 95.81 100 LEU A C 1
ATOM 740 O O . LEU A 1 100 ? 1.068 5.379 -1.582 1.00 95.81 100 LEU A O 1
ATOM 744 N N . VAL A 1 101 ? 0.114 7.397 -1.385 1.00 96.75 101 VAL A N 1
ATOM 745 C CA . VAL A 1 101 ? 0.692 7.928 -2.633 1.00 96.75 101 VAL A CA 1
ATOM 746 C C . VAL A 1 101 ? 2.225 7.931 -2.578 1.00 96.75 101 VAL A C 1
ATOM 748 O O . VAL A 1 101 ? 2.875 7.495 -3.531 1.00 96.75 101 VAL A O 1
ATOM 751 N N . ALA A 1 102 ? 2.815 8.365 -1.459 1.00 96.12 102 ALA A N 1
ATOM 752 C CA . ALA A 1 102 ? 4.267 8.352 -1.274 1.00 96.12 102 ALA A CA 1
ATOM 753 C C . ALA A 1 102 ? 4.846 6.924 -1.308 1.00 96.12 102 ALA A C 1
ATOM 755 O O . ALA A 1 102 ? 5.841 6.676 -1.995 1.00 96.12 102 ALA A O 1
ATOM 756 N N . LEU A 1 103 ? 4.185 5.969 -0.647 1.00 97.25 103 LEU A N 1
ATOM 757 C CA . LEU A 1 103 ? 4.557 4.556 -0.680 1.00 97.25 103 LEU A CA 1
ATOM 758 C C . LEU A 1 103 ? 4.474 3.983 -2.101 1.00 97.25 103 LEU A C 1
ATOM 760 O O . LEU A 1 103 ? 5.420 3.331 -2.538 1.00 97.25 103 LEU A O 1
ATOM 764 N N . CYS A 1 104 ? 3.404 4.270 -2.850 1.00 97.69 104 CYS A N 1
ATOM 765 C CA . CYS A 1 104 ? 3.251 3.839 -4.243 1.00 97.69 104 CYS A CA 1
ATOM 766 C C . CYS A 1 104 ? 4.393 4.368 -5.122 1.00 97.69 104 CYS A C 1
ATOM 768 O O . CYS A 1 104 ? 5.004 3.607 -5.872 1.00 97.69 104 CYS A O 1
ATOM 770 N N . ALA A 1 105 ? 4.743 5.652 -4.986 1.00 96.44 105 ALA A N 1
ATOM 771 C CA . ALA A 1 105 ? 5.869 6.243 -5.706 1.00 96.44 105 ALA A CA 1
ATOM 772 C C . ALA A 1 105 ? 7.206 5.574 -5.335 1.00 96.44 105 ALA A C 1
ATOM 774 O O . ALA A 1 105 ? 8.020 5.264 -6.210 1.00 96.44 105 ALA A O 1
ATOM 775 N N . ARG A 1 106 ? 7.424 5.292 -4.043 1.00 97.25 106 ARG A N 1
ATOM 776 C CA . ARG A 1 106 ? 8.621 4.593 -3.559 1.00 97.25 106 ARG A CA 1
ATOM 777 C C . ARG A 1 106 ? 8.698 3.160 -4.088 1.00 97.25 106 ARG A C 1
ATOM 779 O O . ARG A 1 106 ? 9.767 2.748 -4.530 1.00 97.25 106 ARG A O 1
ATOM 786 N N . MET A 1 107 ? 7.594 2.415 -4.073 1.00 97.31 107 MET A N 1
ATOM 787 C CA . MET A 1 107 ? 7.520 1.050 -4.601 1.00 97.31 107 MET A CA 1
ATOM 788 C C . MET A 1 107 ? 7.799 1.020 -6.104 1.00 97.31 107 MET A C 1
ATOM 790 O O . MET A 1 107 ? 8.636 0.230 -6.536 1.00 97.31 107 MET A O 1
ATOM 794 N N . ALA A 1 108 ? 7.191 1.922 -6.881 1.00 96.25 108 ALA A N 1
ATOM 795 C CA . ALA A 1 108 ? 7.462 2.054 -8.311 1.00 96.25 108 ALA A CA 1
ATOM 796 C C . ALA A 1 108 ? 8.957 2.301 -8.581 1.00 96.25 108 ALA A C 1
ATOM 798 O O . ALA A 1 108 ? 9.546 1.641 -9.436 1.00 96.25 108 ALA A O 1
ATOM 799 N N . ARG A 1 109 ? 9.603 3.179 -7.797 1.00 95.81 109 ARG A N 1
ATOM 800 C CA . ARG A 1 109 ? 11.044 3.448 -7.921 1.00 95.81 109 ARG A CA 1
ATOM 801 C C . ARG A 1 109 ? 11.921 2.266 -7.519 1.00 95.81 109 ARG A C 1
ATOM 803 O O . ARG A 1 109 ? 12.973 2.065 -8.106 1.00 95.81 109 ARG A O 1
ATOM 810 N N . VAL A 1 110 ? 11.530 1.501 -6.506 1.00 96.00 110 VAL A N 1
ATOM 811 C CA . VAL A 1 110 ? 12.276 0.307 -6.079 1.00 96.00 110 VAL A CA 1
ATOM 812 C C . VAL A 1 110 ? 12.163 -0.816 -7.111 1.00 96.00 110 VAL A C 1
ATOM 814 O O . VAL A 1 110 ? 13.134 -1.534 -7.332 1.00 96.00 110 VAL A O 1
ATOM 817 N N . ARG A 1 111 ? 10.996 -0.953 -7.750 1.00 94.38 111 ARG A N 1
ATOM 818 C CA . ARG A 1 111 ? 10.733 -1.945 -8.802 1.00 94.38 111 ARG A CA 1
ATOM 819 C C . ARG A 1 11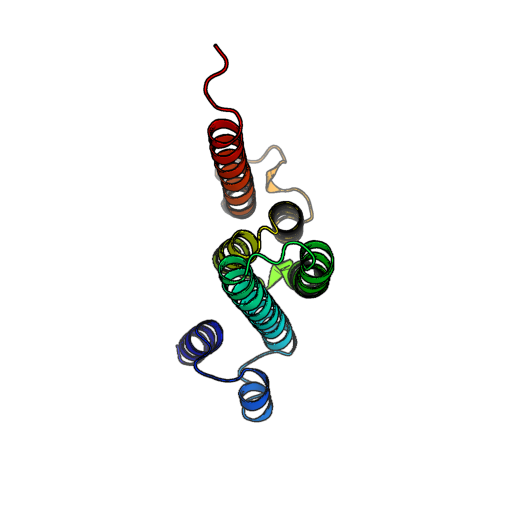1 ? 11.445 -1.602 -10.114 1.00 94.38 111 ARG A C 1
ATOM 821 O O . ARG A 1 111 ? 11.905 -2.509 -10.794 1.00 94.38 111 ARG A O 1
ATOM 828 N N . ASP A 1 112 ? 11.569 -0.316 -10.437 1.00 94.88 112 ASP A N 1
ATOM 829 C CA . ASP A 1 112 ? 12.258 0.186 -11.632 1.00 94.88 112 ASP A CA 1
ATOM 830 C C . ASP A 1 112 ? 13.207 1.359 -11.286 1.00 94.88 112 ASP A C 1
ATOM 832 O O . ASP A 1 112 ? 12.878 2.531 -11.502 1.00 94.88 112 ASP A O 1
ATOM 836 N N . PRO A 1 113 ? 14.393 1.077 -10.712 1.00 94.19 113 PRO A N 1
ATOM 837 C CA . PRO A 1 113 ? 15.294 2.107 -10.186 1.00 94.19 113 PRO A CA 1
ATOM 838 C C . PRO A 1 113 ? 15.982 2.949 -11.261 1.00 94.19 113 PRO A C 1
ATOM 840 O O . PRO A 1 113 ? 16.481 4.034 -10.953 1.00 94.19 113 PRO A O 1
ATOM 843 N N . GLN A 1 114 ? 16.031 2.457 -12.499 1.00 93.75 114 GLN A N 1
ATOM 844 C CA . GLN A 1 114 ? 16.709 3.103 -13.624 1.00 93.75 114 GLN A CA 1
ATOM 845 C C . GLN A 1 114 ? 15.736 3.716 -14.642 1.00 93.75 114 GLN A C 1
ATOM 847 O O . GLN A 1 114 ? 16.184 4.195 -15.690 1.00 93.75 114 GLN A O 1
ATOM 852 N N . ASP A 1 115 ? 14.435 3.708 -14.331 1.00 91.75 115 ASP A N 1
ATOM 853 C CA . ASP A 1 115 ? 13.357 4.129 -15.228 1.00 91.75 115 ASP A CA 1
ATOM 854 C C . ASP A 1 115 ? 13.431 3.425 -16.595 1.00 91.75 115 ASP A C 1
ATOM 856 O O . ASP A 1 115 ? 13.1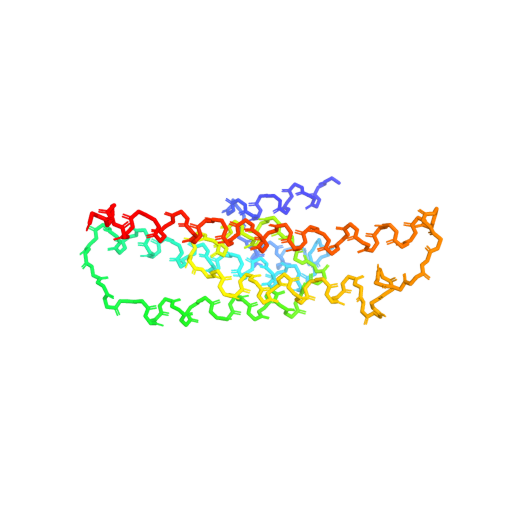78 4.026 -17.639 1.00 91.75 115 ASP A O 1
ATOM 860 N N . GLU A 1 116 ? 13.814 2.145 -16.606 1.00 90.88 116 GLU A N 1
ATOM 861 C CA . GLU A 1 116 ? 13.911 1.338 -17.828 1.00 90.88 116 GLU A CA 1
ATOM 862 C C . GLU A 1 116 ? 12.545 1.222 -18.508 1.00 90.88 116 GLU A C 1
ATOM 864 O O . GLU A 1 116 ? 12.459 1.250 -19.732 1.00 90.88 116 GLU A O 1
ATOM 869 N N . SER A 1 117 ? 11.461 1.163 -17.732 1.00 89.75 117 SER A N 1
ATOM 870 C CA . SER A 1 117 ? 10.102 1.103 -18.285 1.00 89.75 117 SER A CA 1
ATOM 871 C C . SER A 1 117 ? 9.680 2.365 -19.048 1.00 89.75 117 SER A C 1
ATOM 873 O O . SER A 1 117 ? 8.702 2.319 -19.791 1.00 89.75 117 SER A O 1
ATOM 875 N N . LEU A 1 118 ? 10.385 3.489 -18.862 1.00 86.50 118 LEU A N 1
ATOM 876 C CA . LEU A 1 118 ? 10.073 4.776 -19.493 1.00 86.50 118 LEU A CA 1
ATOM 877 C C . LEU A 1 118 ? 10.918 5.049 -20.742 1.00 86.50 118 LEU A C 1
ATOM 879 O O . LEU A 1 118 ? 10.695 6.041 -21.437 1.00 86.50 118 LEU A O 1
ATOM 883 N N . ARG A 1 119 ? 11.920 4.211 -21.018 1.00 86.88 119 ARG A N 1
ATOM 884 C CA . ARG A 1 119 ? 12.818 4.402 -22.157 1.00 86.88 119 ARG A CA 1
ATOM 885 C C . ARG A 1 119 ? 12.180 3.863 -23.442 1.00 86.88 119 ARG A C 1
ATOM 887 O O . ARG A 1 119 ? 11.429 2.889 -23.388 1.00 86.88 119 ARG A O 1
ATOM 894 N N . PRO A 1 120 ? 12.505 4.443 -24.613 1.00 76.50 120 PRO A N 1
ATOM 895 C CA . PRO A 1 120 ? 12.090 3.892 -25.899 1.00 76.50 120 PRO A CA 1
ATOM 896 C C . PRO A 1 120 ? 12.670 2.483 -26.065 1.00 76.50 120 PRO A C 1
ATOM 898 O O . PRO A 1 120 ? 13.886 2.313 -26.183 1.00 76.50 120 PRO A O 1
ATOM 901 N N . HIS A 1 121 ? 11.813 1.469 -26.025 1.00 74.38 121 HIS A N 1
ATOM 902 C CA . HIS A 1 121 ? 12.205 0.064 -26.056 1.00 74.38 121 HIS A CA 1
ATOM 903 C C . HIS A 1 121 ? 11.348 -0.721 -27.040 1.00 74.38 121 HIS A C 1
ATOM 905 O O . HIS A 1 121 ? 10.238 -0.314 -27.380 1.00 74.38 121 HIS A O 1
ATOM 911 N N . ASP A 1 122 ? 11.894 -1.849 -27.493 1.00 76.62 122 ASP A N 1
ATOM 912 C CA . ASP A 1 122 ? 11.159 -2.821 -28.291 1.00 76.62 122 ASP A CA 1
ATOM 913 C C . ASP A 1 122 ? 9.908 -3.265 -27.508 1.00 76.62 122 ASP A C 1
ATOM 915 O O . ASP A 1 122 ? 10.050 -3.800 -26.400 1.00 76.62 122 ASP A O 1
ATOM 919 N N . PRO A 1 123 ? 8.688 -3.052 -28.037 1.00 73.06 123 PRO A N 1
ATOM 920 C CA . PRO A 1 123 ? 7.459 -3.468 -27.375 1.00 73.06 123 PRO A CA 1
ATOM 921 C C . PRO A 1 123 ? 7.382 -4.984 -27.146 1.00 73.06 123 PRO A C 1
ATOM 923 O O . PRO A 1 123 ? 6.567 -5.410 -26.333 1.00 73.06 123 PRO A O 1
ATOM 926 N N . ALA A 1 124 ? 8.224 -5.799 -27.794 1.00 81.25 124 ALA A N 1
ATOM 927 C CA . ALA A 1 124 ? 8.339 -7.237 -27.544 1.00 81.25 124 ALA A CA 1
ATOM 928 C C . ALA A 1 124 ? 9.237 -7.602 -26.339 1.00 81.25 124 ALA A C 1
ATOM 930 O O . ALA A 1 124 ? 9.302 -8.770 -25.949 1.00 81.25 124 ALA A O 1
ATOM 931 N N . SER A 1 125 ? 9.923 -6.634 -25.719 1.00 88.94 125 SER A N 1
ATOM 932 C CA . SER A 1 125 ? 10.781 -6.871 -24.552 1.00 88.94 125 SER A CA 1
ATOM 933 C C . SER A 1 125 ? 9.959 -7.263 -23.321 1.00 88.94 125 SER A C 1
ATOM 935 O O . SER A 1 125 ? 9.327 -6.427 -22.669 1.00 88.94 125 SER A O 1
ATOM 937 N N . SER A 1 126 ? 10.032 -8.541 -22.945 1.00 90.06 126 SER A N 1
ATOM 938 C CA . SER A 1 126 ? 9.358 -9.082 -21.757 1.00 90.06 126 SER A CA 1
ATOM 939 C C . SER A 1 126 ? 9.784 -8.380 -20.464 1.00 90.06 126 SER A C 1
ATOM 941 O O . SER A 1 126 ? 8.946 -8.104 -19.607 1.00 90.06 126 SER A O 1
ATOM 943 N N . ARG A 1 127 ? 11.066 -8.016 -20.333 1.00 91.06 127 ARG A N 1
ATOM 944 C CA . ARG A 1 127 ? 11.583 -7.259 -19.181 1.00 91.06 127 ARG A CA 1
ATOM 945 C C . ARG A 1 127 ? 10.945 -5.875 -19.094 1.00 91.06 127 ARG A C 1
ATOM 947 O O . ARG A 1 127 ? 10.491 -5.475 -18.026 1.00 91.06 127 ARG A O 1
ATOM 954 N N . SER A 1 128 ? 10.902 -5.146 -20.207 1.00 89.25 128 SER A N 1
ATOM 955 C CA . SER A 1 128 ? 10.350 -3.788 -20.235 1.00 89.25 128 SER A CA 1
ATOM 956 C C . SER A 1 128 ? 8.851 -3.796 -19.927 1.00 89.25 128 SER A C 1
ATOM 958 O O . SER A 1 128 ? 8.391 -2.971 -19.141 1.00 89.25 128 SER A O 1
ATOM 960 N N . GLN A 1 129 ? 8.112 -4.778 -20.455 1.00 90.38 129 GLN A N 1
ATOM 961 C CA . GLN A 1 129 ? 6.702 -4.992 -20.117 1.00 90.38 129 GLN A CA 1
ATOM 962 C C . GLN A 1 129 ? 6.507 -5.288 -18.624 1.00 90.38 129 GLN A C 1
ATOM 964 O O . GLN A 1 129 ? 5.673 -4.655 -17.983 1.00 90.38 129 GLN A O 1
ATOM 969 N N . GLN A 1 130 ? 7.294 -6.200 -18.041 1.00 93.12 130 GLN A N 1
ATOM 970 C CA . GLN A 1 130 ? 7.210 -6.526 -16.611 1.00 93.12 130 GLN A CA 1
ATOM 971 C C . GLN A 1 130 ? 7.445 -5.299 -15.723 1.00 93.12 130 GLN A C 1
ATOM 973 O O . GLN A 1 130 ? 6.681 -5.065 -14.788 1.00 93.12 130 GLN A O 1
ATOM 978 N N . LEU A 1 131 ? 8.463 -4.489 -16.028 1.00 93.56 131 LEU A N 1
ATOM 979 C CA . LEU A 1 131 ? 8.746 -3.258 -15.284 1.00 93.56 131 LEU A CA 1
ATOM 980 C C . LEU A 1 131 ? 7.629 -2.221 -15.451 1.00 93.56 131 LEU A C 1
ATOM 982 O O . LEU A 1 131 ? 7.247 -1.569 -14.479 1.00 93.56 131 LEU A O 1
ATOM 986 N N . HIS A 1 132 ? 7.071 -2.097 -16.659 1.00 92.75 132 HIS A N 1
ATOM 987 C CA . HIS A 1 132 ? 5.927 -1.228 -16.919 1.00 92.75 132 HIS A CA 1
ATOM 988 C C . HIS A 1 132 ? 4.709 -1.638 -16.081 1.00 92.75 132 HIS A C 1
ATOM 990 O O . HIS A 1 132 ? 4.169 -0.808 -15.349 1.00 92.75 132 HIS A O 1
ATOM 996 N N . TYR A 1 133 ? 4.320 -2.917 -16.109 1.00 93.38 133 TYR A N 1
ATOM 997 C CA . TYR A 1 133 ? 3.210 -3.426 -15.299 1.00 93.38 133 TYR A CA 1
ATOM 998 C C . TYR A 1 133 ? 3.457 -3.244 -13.799 1.00 93.38 133 TYR A C 1
ATOM 1000 O O . TYR A 1 133 ? 2.570 -2.790 -13.080 1.00 93.38 133 TYR A O 1
ATOM 1008 N N . ALA A 1 134 ? 4.683 -3.487 -13.332 1.00 92.56 134 ALA A N 1
ATOM 1009 C CA . ALA A 1 134 ? 5.046 -3.312 -11.930 1.00 92.56 134 ALA A CA 1
ATOM 1010 C C . ALA A 1 134 ? 4.880 -1.859 -11.436 1.00 92.56 134 ALA A C 1
ATOM 1012 O O . ALA A 1 134 ? 4.589 -1.647 -10.256 1.00 92.56 134 ALA A O 1
ATOM 1013 N N . ARG A 1 135 ? 5.056 -0.856 -12.310 1.00 95.06 135 ARG A N 1
ATOM 1014 C CA . ARG A 1 135 ? 4.754 0.555 -12.005 1.00 95.06 135 ARG A CA 1
ATOM 1015 C C . ARG A 1 135 ? 3.275 0.874 -12.158 1.00 95.06 135 ARG A C 1
ATOM 1017 O O . ARG A 1 135 ? 2.742 1.632 -11.350 1.00 95.06 135 ARG A O 1
ATOM 1024 N N . LEU A 1 136 ? 2.629 0.304 -13.175 1.00 94.69 136 LEU A N 1
ATOM 1025 C CA . LEU A 1 136 ? 1.212 0.511 -13.447 1.00 94.69 136 LEU A CA 1
ATOM 1026 C C . LEU A 1 136 ? 0.353 0.126 -12.239 1.00 94.69 136 LEU A C 1
ATOM 1028 O O . LEU A 1 136 ? -0.515 0.906 -11.868 1.00 94.69 136 LEU A O 1
ATOM 1032 N N . GLU A 1 137 ? 0.659 -0.988 -11.569 1.00 95.44 137 GLU A N 1
ATOM 1033 C CA . GLU A 1 137 ? 0.000 -1.385 -10.314 1.00 95.44 137 GLU A CA 1
ATOM 1034 C C . GLU A 1 137 ? 0.042 -0.270 -9.253 1.00 95.44 137 GLU A C 1
ATOM 1036 O O . GLU A 1 137 ? -0.962 0.043 -8.617 1.00 95.44 137 GLU A O 1
ATOM 1041 N N . CYS A 1 138 ? 1.198 0.380 -9.073 1.00 96.94 138 CYS A N 1
ATOM 1042 C CA . CYS A 1 138 ? 1.340 1.488 -8.127 1.00 96.94 138 CYS A CA 1
ATOM 1043 C C . CYS A 1 138 ? 0.529 2.716 -8.558 1.00 96.94 138 CYS A C 1
ATOM 1045 O O . CYS A 1 138 ? -0.045 3.401 -7.715 1.00 96.94 138 CYS A O 1
ATOM 1047 N N . TYR A 1 139 ? 0.483 3.015 -9.857 1.00 96.19 139 TYR A N 1
ATOM 1048 C CA . TYR A 1 139 ? -0.260 4.164 -10.374 1.00 96.19 139 TYR A CA 1
ATOM 1049 C C . TYR A 1 139 ? -1.771 3.957 -10.340 1.00 96.19 139 TYR A C 1
ATOM 1051 O O . TYR A 1 139 ? -2.487 4.909 -10.049 1.00 96.19 139 TYR A O 1
ATOM 1059 N N . GLN A 1 140 ? -2.253 2.734 -10.551 1.00 97.06 140 GLN A N 1
ATOM 1060 C CA . GLN A 1 140 ? -3.670 2.396 -10.409 1.00 97.06 140 GLN A CA 1
ATOM 1061 C C . GLN A 1 140 ? -4.172 2.709 -8.998 1.00 97.06 140 GLN A C 1
ATOM 1063 O O . GLN A 1 140 ? -5.156 3.426 -8.849 1.00 97.06 140 GLN A O 1
ATOM 1068 N N . VAL A 1 141 ? -3.423 2.314 -7.964 1.00 96.56 141 VAL A N 1
ATOM 1069 C CA . VAL A 1 141 ? -3.755 2.652 -6.569 1.00 96.56 141 VAL A CA 1
ATOM 1070 C C . VAL A 1 141 ? -3.826 4.170 -6.348 1.00 96.56 141 VAL A C 1
ATOM 1072 O O . VAL A 1 141 ? -4.707 4.646 -5.632 1.00 96.56 141 VAL A O 1
ATOM 1075 N N . VAL A 1 142 ? -2.924 4.946 -6.961 1.00 96.31 142 VAL A N 1
ATOM 1076 C CA . VAL A 1 142 ? -2.931 6.419 -6.875 1.00 96.31 142 VAL A CA 1
ATOM 1077 C C . VAL A 1 142 ? -4.156 7.022 -7.566 1.00 96.31 142 VAL A C 1
ATOM 1079 O O . VAL A 1 142 ? -4.753 7.952 -7.024 1.00 96.31 142 VAL A O 1
ATOM 1082 N N . LEU A 1 143 ? -4.538 6.502 -8.734 1.00 96.44 143 LEU A N 1
ATOM 1083 C CA . LEU A 1 143 ? -5.727 6.951 -9.458 1.00 96.44 143 LEU A CA 1
ATOM 1084 C C . LEU A 1 143 ? -7.003 6.659 -8.663 1.00 96.44 143 LEU A C 1
ATOM 1086 O O . LEU A 1 143 ? -7.801 7.571 -8.470 1.00 96.44 143 LEU A O 1
ATOM 1090 N N . GLU A 1 144 ? -7.131 5.452 -8.109 1.00 95.25 144 GLU A N 1
ATOM 1091 C CA . GLU A 1 144 ? -8.246 5.065 -7.232 1.00 95.25 144 GLU A CA 1
ATOM 1092 C C . GLU A 1 144 ? -8.381 6.015 -6.029 1.00 95.25 144 GLU A C 1
ATOM 1094 O O . GLU A 1 144 ? -9.475 6.465 -5.709 1.00 95.25 144 GLU A O 1
ATOM 1099 N N . ILE A 1 145 ? -7.266 6.404 -5.393 1.00 93.00 145 ILE A N 1
ATOM 1100 C CA . ILE A 1 145 ? -7.292 7.399 -4.303 1.00 93.00 145 ILE A CA 1
ATOM 1101 C C . ILE A 1 145 ? -7.831 8.746 -4.799 1.00 93.00 145 ILE A C 1
ATOM 1103 O O . ILE A 1 145 ? -8.566 9.423 -4.080 1.00 93.00 145 ILE A O 1
ATOM 1107 N N . GLY A 1 146 ? -7.437 9.166 -6.002 1.00 91.25 146 GLY A N 1
ATOM 1108 C CA . GLY A 1 146 ? -7.938 10.394 -6.613 1.00 91.25 146 GLY A CA 1
ATOM 1109 C C . GLY A 1 146 ? -9.448 10.346 -6.839 1.00 91.25 146 GLY A C 1
ATOM 1110 O O . GLY A 1 146 ? -10.146 11.301 -6.501 1.00 91.25 146 GLY A O 1
ATOM 1111 N N . GLU A 1 147 ? -9.957 9.228 -7.352 1.00 92.44 147 GLU A N 1
ATOM 1112 C CA . GLU A 1 147 ? -11.389 8.993 -7.553 1.00 92.44 147 GLU A CA 1
ATOM 1113 C C . GLU A 1 147 ? -12.161 9.019 -6.228 1.00 92.44 147 GLU A C 1
ATOM 1115 O O . GLU A 1 147 ? -13.145 9.756 -6.116 1.00 92.44 147 GLU A O 1
ATOM 1120 N N . ASP A 1 148 ? -11.670 8.323 -5.199 1.00 88.31 148 ASP A N 1
ATOM 1121 C CA . ASP A 1 148 ? -12.263 8.313 -3.856 1.00 88.31 148 ASP A CA 1
ATOM 1122 C C . ASP A 1 148 ? -12.375 9.735 -3.280 1.00 88.31 148 ASP A C 1
ATOM 1124 O O . ASP A 1 148 ? -13.421 10.143 -2.764 1.00 88.31 148 ASP A O 1
ATOM 1128 N N . LEU A 1 149 ? -11.309 10.534 -3.401 1.00 87.56 149 LEU A N 1
ATOM 1129 C CA . LEU A 1 149 ? -11.284 11.917 -2.919 1.00 87.56 149 LEU A CA 1
ATOM 1130 C C . LEU A 1 149 ? -12.239 12.827 -3.701 1.00 87.56 149 LEU A C 1
ATOM 1132 O O . LEU A 1 149 ? -12.873 13.697 -3.102 1.00 87.56 149 LEU A O 1
ATOM 1136 N N . LEU A 1 150 ? -12.374 12.632 -5.015 1.00 89.94 150 LEU A N 1
ATOM 1137 C CA . LEU A 1 150 ? -13.331 13.376 -5.837 1.00 89.94 150 LEU A CA 1
ATOM 1138 C C . LEU A 1 150 ? -14.778 13.044 -5.462 1.00 89.94 150 LEU A C 1
ATOM 1140 O O . LEU A 1 150 ? -15.614 13.948 -5.394 1.00 89.94 150 LEU A O 1
ATOM 1144 N N . VAL A 1 151 ? -15.080 11.771 -5.196 1.00 88.81 151 VAL A N 1
ATOM 1145 C CA . VAL A 1 151 ? -16.401 11.341 -4.716 1.00 88.81 151 VAL A CA 1
ATOM 1146 C C . VAL A 1 151 ? -16.709 11.984 -3.366 1.00 88.81 151 VAL A C 1
ATOM 1148 O O . VAL A 1 151 ? -17.774 12.582 -3.210 1.00 88.81 151 VAL A O 1
ATOM 1151 N N . LEU A 1 152 ? -15.764 11.949 -2.421 1.00 84.88 152 LEU A N 1
ATOM 1152 C CA . LEU A 1 152 ? -15.921 12.603 -1.121 1.00 84.88 152 LEU A CA 1
ATOM 1153 C C . LEU A 1 152 ? -16.129 14.115 -1.270 1.00 84.88 152 LEU A C 1
ATOM 1155 O O . LEU A 1 152 ? -17.041 14.665 -0.656 1.00 84.88 152 LEU A O 1
ATOM 1159 N N . ALA A 1 153 ? -15.346 14.790 -2.113 1.00 84.88 153 ALA A N 1
ATOM 1160 C CA . ALA A 1 153 ? -15.499 16.223 -2.355 1.00 84.88 153 ALA A CA 1
ATOM 1161 C C . ALA A 1 153 ? -16.896 16.570 -2.901 1.00 84.88 153 ALA A C 1
ATOM 1163 O O . ALA A 1 153 ? -17.523 17.507 -2.415 1.00 84.88 153 ALA A O 1
ATOM 1164 N N . ARG A 1 154 ? -17.428 15.778 -3.843 1.00 87.31 154 ARG A N 1
ATOM 1165 C CA . ARG A 1 154 ? -18.790 15.949 -4.389 1.00 87.31 154 ARG A CA 1
ATOM 1166 C C . ARG A 1 154 ? -19.903 15.694 -3.373 1.00 87.31 154 ARG A C 1
ATOM 1168 O O . ARG A 1 154 ? -20.995 16.218 -3.533 1.00 87.31 154 ARG A O 1
ATOM 1175 N N . GLN A 1 155 ? -19.658 14.876 -2.355 1.00 83.25 155 GLN A N 1
ATOM 1176 C CA . GLN A 1 155 ? -20.633 14.624 -1.290 1.00 83.25 155 GLN A CA 1
ATOM 1177 C C . GLN A 1 155 ? -20.655 15.751 -0.247 1.00 83.25 155 GLN A C 1
ATOM 1179 O O . GLN A 1 155 ? -21.707 16.041 0.314 1.00 83.25 155 GLN A O 1
ATOM 1184 N N . HIS A 1 156 ? -19.508 16.391 0.008 1.00 71.06 156 HIS A N 1
ATOM 1185 C CA . HIS A 1 156 ? -19.384 17.479 0.988 1.00 71.06 156 HIS A CA 1
ATOM 1186 C C . HIS A 1 156 ? -19.707 18.853 0.386 1.00 71.06 156 HIS A C 1
ATOM 1188 O O . HIS A 1 156 ? -20.251 19.719 1.069 1.00 71.06 156 HIS A O 1
ATOM 1194 N N . CYS A 1 157 ? -19.419 19.050 -0.898 1.00 63.44 157 CYS A N 1
ATOM 1195 C CA . CYS A 1 157 ? -19.958 20.142 -1.692 1.00 63.44 157 CYS A CA 1
ATOM 1196 C C . CYS A 1 157 ? -21.288 19.670 -2.284 1.00 63.44 157 CYS A C 1
ATOM 1198 O O . CYS A 1 157 ? -21.303 19.143 -3.393 1.00 63.44 157 CYS A O 1
ATOM 1200 N N . GLY A 1 158 ? -22.396 19.819 -1.545 1.00 52.44 158 GLY A N 1
ATOM 1201 C CA . GLY A 1 158 ? -23.741 19.600 -2.099 1.00 52.44 158 GLY A CA 1
ATOM 1202 C C . GLY A 1 158 ? -23.932 20.338 -3.438 1.00 52.44 158 GLY A C 1
ATOM 1203 O O . GLY A 1 158 ? -23.130 21.222 -3.750 1.00 52.44 158 GLY A O 1
ATOM 1204 N N . PRO A 1 159 ? -24.954 19.994 -4.249 1.00 48.75 159 PRO A N 1
ATOM 1205 C CA . PRO A 1 159 ? -25.144 20.618 -5.554 1.00 48.75 159 PRO A CA 1
ATOM 1206 C C . PRO A 1 159 ? -25.193 22.134 -5.368 1.00 48.75 159 PRO A C 1
ATOM 1208 O O . PRO A 1 159 ? -26.123 22.663 -4.763 1.00 48.75 159 PRO A O 1
ATOM 1211 N N . ALA A 1 160 ? -24.151 22.817 -5.833 1.00 49.06 160 ALA A N 1
ATOM 1212 C CA . ALA A 1 160 ? -24.158 24.260 -5.937 1.00 49.06 160 ALA A CA 1
ATOM 1213 C C . ALA A 1 160 ? -25.171 24.606 -7.034 1.00 49.06 160 ALA A C 1
ATOM 1215 O O . ALA A 1 160 ? -24.882 24.454 -8.223 1.00 49.06 160 ALA A O 1
ATOM 1216 N N . CYS A 1 161 ? -26.384 24.955 -6.604 1.00 40.09 161 CYS A N 1
ATOM 1217 C CA . CYS A 1 161 ? -27.246 25.878 -7.327 1.00 40.09 161 CYS A CA 1
ATOM 1218 C C . CYS A 1 161 ? -26.635 27.279 -7.276 1.00 40.09 161 CYS A C 1
ATOM 1220 O O . CYS A 1 161 ? -26.092 27.639 -6.204 1.00 40.09 161 CYS A O 1
#

Secondary structure (DSSP, 8-state):
-HHHHHHHHHHTTSS-HHHHHHH-TTTS-HHHHHHHHHHHHHHHHHHHHHHHHHHT-GGGHHHHHHHHHHHHHHHHHTTTT--HHHHHHHHHHTT-HHHHHHHHHHHHHHHSTT-GGGS---TT-HHHHHHHHHHHHHHHHHHHHHHHHHHHHHHHS----

Radius of gyration: 18.67 Å; Cα contacts (8 Å, |Δi|>4): 120; chains: 1; bounding box: 44×50×49 Å

Mean predicted aligned error: 7.38 Å

Sequence (161 aa):
EARGVLQQLMRGGVVACQPLHAKCPRLFSAVDLEVQQAYEALAAVQASLDAARGSGAFSDLARLSHLVQQPL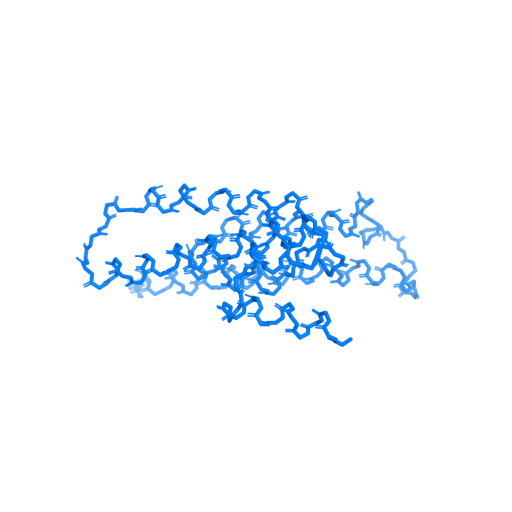RTLERHAARVDLTEAAARLRAVGACKGLVALCARMARVRDPQDESLRPHDPASSRSQQLHYARLECYQVVLEIGEDLLVLARQHCGPAC

pLDDT: mean 85.04, std 11.76, range [40.09, 97.69]